Protein AF-A0A7Y2H7B5-F1 (afdb_monomer_lite)

pLDDT: mean 93.91, std 4.72, range [74.75, 98.56]

Secondary structure (DSSP, 8-state):
-EESS----TT--EEE-SS-EEEEEE-GGG-EEEEEEEEE-SSEEEPPPS-TT---EEPPPPTT-EEEEEETTEEEE-

Foldseek 3Di:
DEEADDDADPPAAYEYEDQQEWEWDADPPRDIDIFGKWKDAPRYIYHHDPDPPDDHDYDDDDPRIWIWGDDPPDTHTD

Radius of gyration: 13.04 Å; chains: 1; bounding box: 28×27×36 Å

Sequence (78 aa):
LLTHHPEEREGLFNFAGHIHPAVKIRGQGRQSMRLPCFFKGPRQMILPAFGTFTGMHTLEQKKENEVFAIAEDQVIKL

Structure (mmCIF, N/CA/C/O backbone):
data_AF-A0A7Y2H7B5-F1
#
_entry.id   AF-A0A7Y2H7B5-F1
#
loop_
_atom_site.group_PDB
_atom_site.id
_atom_site.type_symbol
_atom_site.label_atom_id
_atom_site.label_alt_id
_atom_site.label_comp_id
_atom_site.label_asym_id
_atom_site.label_entity_id
_atom_site.label_seq_id
_atom_site.pdbx_PDB_ins_code
_atom_site.Cartn_x
_atom_site.Cartn_y
_atom_site.Cartn_z
_atom_site.occupancy
_atom_site.B_iso_or_equiv
_atom_site.auth_seq_id
_atom_site.auth_comp_id
_atom_site.auth_asym_id
_atom_site.auth_atom_id
_atom_site.pdbx_PDB_model_num
ATOM 1 N N . LEU A 1 1 ? 5.334 -8.013 -13.198 1.00 96.44 1 LEU A N 1
ATOM 2 C CA . LEU A 1 1 ? 6.257 -8.694 -12.263 1.00 96.44 1 LEU A CA 1
ATOM 3 C C . LEU A 1 1 ? 5.490 -8.992 -10.979 1.00 96.44 1 LEU A C 1
ATOM 5 O O . LEU A 1 1 ? 4.582 -8.230 -10.663 1.00 96.44 1 LEU A O 1
ATOM 9 N N . LEU A 1 2 ? 5.792 -10.110 -10.319 1.00 98.00 2 LEU A N 1
ATOM 10 C CA . LEU A 1 2 ? 5.226 -10.499 -9.025 1.00 98.00 2 LEU A CA 1
ATOM 11 C C . LEU A 1 2 ? 6.399 -10.906 -8.128 1.00 98.00 2 LEU A C 1
ATOM 13 O O . LEU A 1 2 ? 7.095 -11.867 -8.458 1.00 98.00 2 LEU A O 1
ATOM 17 N N . THR A 1 3 ? 6.657 -10.178 -7.046 1.00 98.25 3 THR A N 1
ATOM 18 C CA . THR A 1 3 ? 7.799 -10.446 -6.153 1.00 98.25 3 THR A CA 1
ATOM 19 C C . THR A 1 3 ? 7.400 -10.349 -4.686 1.00 98.25 3 THR A C 1
ATOM 21 O O . THR A 1 3 ? 6.409 -9.718 -4.330 1.00 98.25 3 THR A O 1
ATOM 24 N N 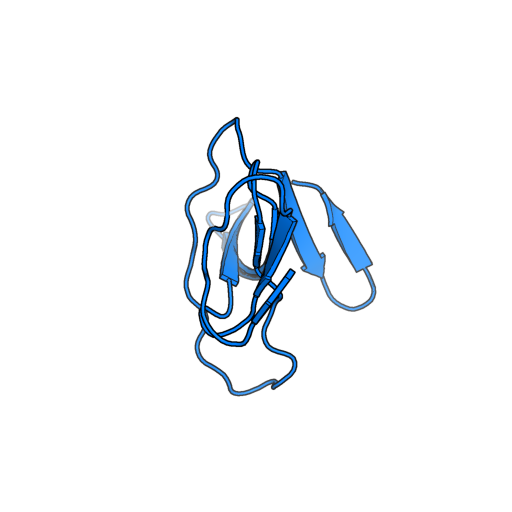. HIS A 1 4 ? 8.174 -10.981 -3.798 1.00 96.56 4 HIS A N 1
ATOM 25 C CA . HIS A 1 4 ? 7.983 -10.778 -2.360 1.00 96.56 4 HIS A CA 1
ATOM 26 C C . HIS A 1 4 ? 8.456 -9.379 -1.945 1.00 96.56 4 HIS A C 1
ATOM 28 O O . HIS A 1 4 ? 7.675 -8.611 -1.386 1.00 96.56 4 HIS A O 1
ATOM 34 N N . HIS A 1 5 ? 9.707 -9.038 -2.265 1.00 97.44 5 HIS A N 1
ATOM 35 C CA . HIS A 1 5 ? 10.270 -7.714 -2.019 1.00 97.44 5 HIS A CA 1
ATOM 36 C C . HIS A 1 5 ? 9.940 -6.746 -3.167 1.00 97.44 5 HIS A C 1
ATOM 38 O O . HIS A 1 5 ? 9.861 -7.176 -4.320 1.00 97.44 5 HIS A O 1
ATOM 44 N N . PRO A 1 6 ? 9.768 -5.445 -2.883 1.00 96.88 6 PRO A N 1
ATOM 45 C CA . PRO A 1 6 ? 9.700 -4.404 -3.904 1.00 96.88 6 PRO A CA 1
ATOM 46 C C . PRO A 1 6 ? 10.944 -4.426 -4.794 1.00 96.88 6 PRO A C 1
ATOM 48 O O . PRO A 1 6 ? 12.070 -4.332 -4.313 1.00 96.88 6 PRO A O 1
ATOM 51 N N . GLU A 1 7 ? 10.724 -4.535 -6.097 1.00 96.06 7 GLU A N 1
ATOM 52 C CA . GLU A 1 7 ? 11.769 -4.568 -7.120 1.00 96.06 7 GLU A CA 1
ATOM 53 C C . GLU A 1 7 ? 11.303 -3.784 -8.347 1.00 96.06 7 GLU A C 1
ATOM 55 O O . GLU A 1 7 ? 10.126 -3.843 -8.716 1.00 96.06 7 GLU A O 1
ATOM 60 N N . GLU A 1 8 ? 12.229 -3.100 -9.017 1.00 95.62 8 GLU A N 1
ATOM 61 C CA . GLU A 1 8 ? 11.968 -2.443 -10.297 1.00 95.62 8 GLU A CA 1
ATOM 62 C C . GLU A 1 8 ? 12.699 -3.162 -11.427 1.00 95.62 8 GLU A C 1
ATOM 64 O O . GLU A 1 8 ? 13.884 -3.478 -11.325 1.00 95.62 8 GLU A O 1
ATOM 69 N N . ARG A 1 9 ? 11.984 -3.411 -12.526 1.00 95.69 9 ARG A N 1
ATOM 70 C CA . ARG A 1 9 ? 12.550 -3.934 -13.773 1.00 95.69 9 ARG A CA 1
ATOM 71 C C . ARG A 1 9 ? 12.022 -3.109 -14.936 1.00 95.69 9 ARG A C 1
ATOM 73 O O . ARG A 1 9 ? 10.861 -2.696 -14.943 1.00 95.69 9 ARG A O 1
ATOM 80 N N . GLU A 1 10 ? 12.890 -2.802 -15.890 1.00 95.94 10 GLU A N 1
ATOM 81 C CA . GLU A 1 10 ? 12.522 -1.992 -17.050 1.00 95.94 10 GLU A CA 1
ATOM 82 C C . GLU A 1 10 ? 11.405 -2.657 -17.866 1.00 95.94 10 GLU A C 1
ATOM 84 O O . GLU A 1 10 ? 11.356 -3.879 -17.991 1.00 95.94 10 GLU A O 1
ATOM 89 N N . GLY A 1 11 ? 10.454 -1.851 -18.346 1.00 96.12 11 GLY A N 1
ATOM 90 C CA . GLY A 1 11 ? 9.297 -2.329 -19.111 1.00 96.12 11 GLY A CA 1
ATOM 91 C C . GLY A 1 11 ? 8.248 -3.121 -18.319 1.00 96.12 11 GLY A C 1
ATOM 92 O O . GLY A 1 11 ? 7.257 -3.547 -18.905 1.00 96.12 11 GLY A O 1
ATOM 93 N N . LEU A 1 12 ? 8.419 -3.319 -17.005 1.00 97.69 12 LEU A N 1
ATOM 94 C CA . LEU A 1 12 ? 7.500 -4.106 -16.181 1.00 97.69 12 LEU A CA 1
ATOM 95 C C . LEU A 1 12 ? 6.891 -3.283 -15.045 1.00 97.69 12 LEU A C 1
ATOM 97 O O . LEU A 1 12 ? 7.586 -2.562 -14.334 1.00 97.69 12 LEU A O 1
ATOM 101 N N . PHE A 1 13 ? 5.591 -3.481 -14.822 1.00 98.19 13 PHE A N 1
ATOM 102 C CA . PHE A 1 13 ? 4.915 -3.067 -13.595 1.00 98.19 13 PHE A CA 1
ATOM 103 C C . PHE A 1 13 ? 4.962 -4.206 -12.571 1.00 98.19 13 PHE A C 1
ATOM 105 O O . PHE A 1 13 ? 4.691 -5.362 -12.922 1.00 98.19 13 PHE A O 1
ATOM 112 N N . ASN A 1 14 ? 5.323 -3.910 -11.323 1.00 98.56 14 ASN A N 1
ATOM 113 C CA . ASN A 1 14 ? 5.485 -4.922 -10.279 1.00 98.56 14 ASN A CA 1
ATOM 114 C C . ASN A 1 14 ? 4.362 -4.904 -9.234 1.00 98.56 14 ASN A C 1
ATOM 116 O O . ASN A 1 14 ? 3.931 -3.837 -8.816 1.00 98.56 14 ASN A O 1
ATOM 120 N N . PHE A 1 15 ? 3.931 -6.075 -8.772 1.00 98.50 15 PHE A N 1
ATOM 121 C CA . PHE A 1 15 ? 3.138 -6.221 -7.553 1.00 98.50 15 PHE A CA 1
ATOM 122 C C . PHE A 1 15 ? 4.012 -6.886 -6.495 1.00 98.50 15 PHE A C 1
ATOM 124 O O . PHE A 1 15 ? 4.515 -7.990 -6.716 1.00 98.50 15 PHE A O 1
ATOM 131 N N . ALA A 1 16 ? 4.197 -6.210 -5.363 1.00 98.06 16 ALA A N 1
ATOM 132 C CA . ALA A 1 16 ? 5.100 -6.653 -4.310 1.00 98.06 16 ALA A CA 1
ATOM 133 C C . ALA A 1 16 ? 4.454 -6.616 -2.922 1.00 98.06 16 ALA A C 1
ATOM 135 O O . ALA A 1 16 ? 3.532 -5.842 -2.673 1.00 98.06 16 ALA A O 1
ATOM 136 N N . GLY A 1 17 ? 4.947 -7.457 -2.014 1.00 95.69 17 GLY A N 1
ATOM 137 C CA . GLY A 1 17 ? 4.547 -7.483 -0.607 1.00 95.69 17 GLY A CA 1
ATOM 138 C C . GLY A 1 17 ? 5.630 -6.898 0.301 1.00 95.69 17 GLY A C 1
ATOM 139 O O . GLY A 1 17 ? 6.179 -5.829 0.030 1.00 95.69 17 GLY A O 1
ATOM 140 N N . HIS A 1 18 ? 5.933 -7.621 1.384 1.00 95.31 18 HIS A N 1
ATOM 141 C CA . HIS A 1 18 ? 7.014 -7.374 2.349 1.00 95.31 18 HIS A CA 1
ATOM 142 C C . HIS A 1 18 ? 6.885 -6.109 3.223 1.00 95.31 18 HIS A C 1
ATOM 144 O O . HIS A 1 18 ? 7.049 -6.196 4.434 1.00 95.31 18 HIS A O 1
ATOM 150 N N . ILE A 1 19 ? 6.568 -4.944 2.649 1.00 95.50 19 ILE A N 1
ATOM 151 C CA . ILE A 1 19 ? 6.529 -3.658 3.375 1.00 95.50 19 ILE A CA 1
ATOM 152 C C . ILE A 1 19 ? 5.348 -3.569 4.351 1.00 95.50 19 ILE A C 1
ATOM 154 O O . ILE A 1 19 ? 5.464 -2.928 5.394 1.00 95.50 19 ILE A O 1
ATOM 158 N N . HIS A 1 20 ? 4.208 -4.168 3.998 1.00 96.19 20 HIS A N 1
ATOM 159 C CA . HIS A 1 20 ? 2.941 -4.038 4.730 1.00 96.19 20 HIS A CA 1
ATOM 160 C C . HIS A 1 20 ? 2.511 -2.563 4.865 1.00 96.19 20 HIS A C 1
ATOM 162 O O . HIS A 1 20 ? 2.513 -1.994 5.963 1.00 96.19 20 HIS A O 1
ATOM 168 N N . PRO A 1 21 ? 2.202 -1.905 3.735 1.00 96.62 21 PRO A N 1
ATOM 169 C CA . PRO A 1 21 ? 1.929 -0.480 3.693 1.00 96.62 21 PRO A CA 1
ATOM 170 C C . PRO A 1 21 ? 0.675 -0.120 4.495 1.00 96.62 21 PRO A C 1
ATOM 172 O O . PRO A 1 21 ? -0.344 -0.812 4.468 1.00 96.62 21 PRO A O 1
ATOM 175 N N . ALA A 1 22 ? 0.763 1.008 5.191 1.00 95.69 22 ALA A N 1
ATOM 176 C CA . ALA A 1 22 ? -0.356 1.654 5.847 1.00 95.69 22 ALA A CA 1
ATOM 177 C C . ALA A 1 22 ? -0.400 3.145 5.529 1.00 95.69 22 ALA A C 1
ATOM 179 O O . ALA A 1 22 ? 0.614 3.779 5.229 1.00 95.69 22 ALA A O 1
ATOM 180 N N . VAL A 1 23 ? -1.588 3.718 5.675 1.00 94.94 23 VAL A N 1
ATOM 181 C CA . VAL A 1 23 ? -1.842 5.150 5.541 1.00 94.94 23 VAL A CA 1
ATOM 182 C C . VAL A 1 23 ? -2.436 5.701 6.829 1.00 94.94 23 VAL A C 1
ATOM 184 O O . VAL A 1 23 ? -3.214 5.038 7.517 1.00 94.94 23 VAL A O 1
ATOM 187 N N . LYS A 1 24 ? -2.029 6.921 7.191 1.00 93.56 24 LYS A N 1
ATOM 188 C CA . LYS A 1 24 ? -2.534 7.613 8.377 1.00 93.56 24 LYS A CA 1
ATOM 189 C C . LYS A 1 24 ? -3.740 8.469 8.001 1.00 93.56 24 LYS A C 1
ATOM 191 O O . LYS A 1 24 ? -3.583 9.472 7.314 1.00 93.56 24 LYS A O 1
ATOM 196 N N . ILE A 1 25 ? -4.906 8.123 8.532 1.00 91.44 25 ILE A N 1
ATOM 197 C CA . ILE A 1 25 ? -6.125 8.928 8.421 1.00 91.44 25 ILE A CA 1
ATOM 198 C C . ILE A 1 25 ? -6.233 9.832 9.647 1.00 91.44 25 ILE A C 1
ATOM 200 O O . ILE A 1 25 ? -5.948 9.409 10.772 1.00 91.44 25 ILE A O 1
ATOM 204 N N . ARG A 1 26 ? -6.624 11.091 9.436 1.00 92.06 26 ARG A N 1
ATOM 205 C CA . ARG A 1 26 ? -6.911 12.056 10.503 1.00 92.06 26 ARG A CA 1
ATOM 206 C C . ARG A 1 26 ? -8.403 12.362 10.501 1.00 92.06 26 ARG A C 1
ATOM 208 O O . ARG A 1 26 ? -8.945 12.747 9.472 1.00 92.06 26 ARG A O 1
ATOM 215 N N . GLY A 1 27 ? -9.036 12.170 11.650 1.00 90.12 27 GLY A N 1
ATOM 216 C CA . GLY A 1 27 ? -10.443 12.467 11.878 1.00 90.12 27 GLY A CA 1
ATOM 217 C C . GLY A 1 27 ? -10.638 13.768 12.650 1.00 90.12 27 GLY A C 1
ATOM 218 O O . GLY A 1 27 ? -9.685 14.472 13.005 1.00 90.12 27 GLY A O 1
ATOM 219 N N . GLN A 1 28 ? -11.900 14.071 12.944 1.00 92.56 28 GLN A N 1
ATOM 220 C CA . GLN A 1 28 ? -12.259 15.185 13.816 1.00 92.56 28 GLN A CA 1
ATOM 221 C C . GLN A 1 28 ? -11.733 14.967 15.244 1.00 92.56 28 GLN A C 1
ATOM 223 O O . GLN A 1 28 ? -11.360 13.861 15.637 1.00 92.56 28 GLN A O 1
ATOM 228 N N . GLY A 1 29 ? -11.644 16.045 16.027 1.00 93.06 29 GLY A N 1
ATOM 229 C CA . GLY A 1 29 ? -11.226 15.949 17.430 1.00 93.06 29 GLY A CA 1
ATOM 230 C C . GLY A 1 29 ? -9.794 15.435 17.632 1.00 93.06 29 GLY A C 1
ATOM 231 O O . GLY A 1 29 ? -9.500 14.850 18.668 1.00 93.06 29 GLY A O 1
ATOM 232 N N . ARG A 1 30 ? -8.896 15.641 16.653 1.00 91.56 30 ARG A N 1
ATOM 233 C CA . ARG A 1 30 ? -7.491 15.170 16.667 1.00 91.56 30 ARG A CA 1
ATOM 234 C C . ARG A 1 30 ? -7.339 13.643 16.663 1.00 91.56 30 ARG A C 1
ATOM 236 O O . ARG A 1 30 ? -6.257 13.141 16.969 1.00 91.56 30 ARG A O 1
ATOM 243 N N . GLN A 1 31 ? -8.382 12.905 16.291 1.00 94.12 31 GLN A N 1
ATOM 244 C CA . GLN A 1 31 ? -8.287 11.461 16.119 1.00 94.12 31 GLN A CA 1
ATOM 245 C C . GLN A 1 31 ? -7.359 11.124 14.950 1.00 94.12 31 GLN A C 1
ATOM 247 O O . GLN A 1 31 ? -7.341 11.803 13.920 1.00 94.12 31 GLN A O 1
ATOM 252 N N . SER A 1 32 ? -6.580 10.056 15.093 1.00 92.94 32 SER A N 1
ATOM 253 C CA . SER A 1 32 ? -5.829 9.508 13.972 1.00 92.94 32 SER A CA 1
ATOM 254 C C . SER A 1 32 ? -5.739 8.000 14.062 1.00 92.94 32 SER A C 1
ATOM 256 O O . SER A 1 32 ? -5.462 7.474 15.138 1.00 92.94 32 SER A O 1
ATOM 258 N N . MET A 1 33 ? -5.905 7.331 12.928 1.00 92.12 33 MET A N 1
ATOM 259 C CA . MET A 1 33 ? -5.789 5.881 12.808 1.00 92.12 33 MET A CA 1
ATOM 260 C C . MET A 1 33 ? -4.860 5.517 11.653 1.00 92.12 33 MET A C 1
ATOM 262 O O . MET A 1 33 ? -4.637 6.317 10.742 1.00 92.12 33 MET A O 1
ATOM 266 N N . ARG A 1 34 ? -4.293 4.313 11.707 1.00 93.06 34 ARG A N 1
ATOM 267 C CA . ARG A 1 34 ? -3.509 3.733 10.615 1.00 93.06 34 ARG A CA 1
ATOM 268 C C . ARG A 1 34 ? -4.329 2.608 10.014 1.00 93.06 34 ARG A C 1
ATOM 270 O O . ARG A 1 34 ? -4.725 1.710 10.749 1.00 93.06 34 ARG A O 1
ATOM 277 N N . LEU A 1 35 ? -4.563 2.676 8.713 1.00 94.00 35 LEU A N 1
ATOM 278 C CA . LEU A 1 35 ? -5.255 1.631 7.970 1.00 94.00 35 LEU A CA 1
ATOM 279 C C . LEU A 1 35 ? -4.267 0.946 7.026 1.00 94.00 35 LEU A C 1
ATOM 281 O O . LEU A 1 35 ? -3.439 1.653 6.440 1.00 94.00 35 LEU A O 1
ATOM 285 N N . PRO A 1 36 ? -4.337 -0.386 6.855 1.00 95.62 36 PRO A N 1
ATOM 286 C CA . PRO A 1 36 ? -3.643 -1.043 5.758 1.00 95.62 36 PRO A CA 1
ATOM 287 C C . PRO A 1 36 ? -4.142 -0.468 4.429 1.00 95.62 36 PRO A C 1
ATOM 289 O O . PRO A 1 36 ? -5.295 -0.040 4.307 1.00 95.62 36 PRO A O 1
ATOM 292 N N . CYS A 1 37 ? -3.269 -0.415 3.430 1.00 96.75 37 CYS A N 1
ATOM 293 C CA . CYS A 1 37 ? -3.626 0.146 2.134 1.00 96.75 37 CYS A CA 1
ATOM 294 C C . CYS A 1 37 ? -2.989 -0.610 0.972 1.00 96.75 37 CYS A C 1
ATOM 296 O O . CYS A 1 37 ? -1.986 -1.296 1.131 1.00 96.75 37 CYS A O 1
ATOM 298 N N . PHE A 1 38 ? -3.553 -0.451 -0.220 1.00 97.94 38 PHE A N 1
ATOM 299 C CA . PHE A 1 38 ? -2.799 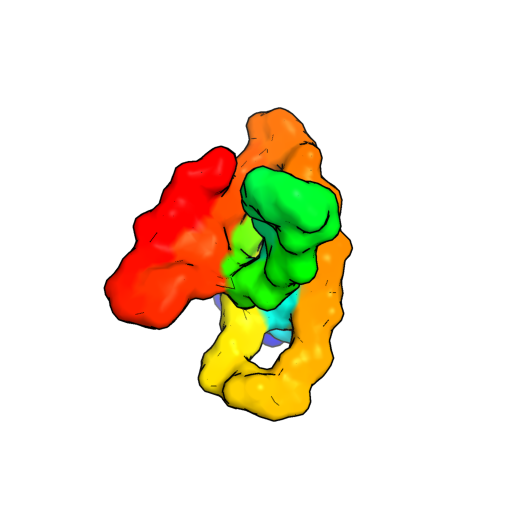-0.656 -1.450 1.00 97.94 38 PHE A CA 1
ATOM 300 C C . PHE A 1 38 ? -2.062 0.642 -1.768 1.00 97.94 38 PHE A C 1
ATOM 302 O O . PHE A 1 38 ? -2.663 1.721 -1.752 1.00 97.94 38 PHE A O 1
ATOM 309 N N . PHE A 1 39 ? -0.769 0.542 -2.069 1.00 97.94 39 PHE A N 1
ATOM 310 C CA . PHE A 1 39 ? 0.061 1.698 -2.394 1.00 97.94 39 PHE A CA 1
ATOM 311 C C . PHE A 1 39 ? 0.579 1.575 -3.825 1.00 97.94 39 PHE A C 1
ATOM 313 O O . PHE A 1 39 ? 1.499 0.802 -4.097 1.00 97.94 39 PHE A O 1
ATOM 320 N N . LYS A 1 40 ? -0.027 2.312 -4.758 1.00 97.88 40 LYS A N 1
ATOM 321 C CA . LYS A 1 40 ? 0.315 2.277 -6.182 1.00 97.88 40 LYS A CA 1
ATOM 322 C C . LYS A 1 40 ? 1.209 3.457 -6.534 1.00 97.88 40 LYS A C 1
ATOM 324 O O . LYS A 1 40 ? 0.758 4.596 -6.547 1.00 97.88 40 LYS A O 1
ATOM 329 N N . GLY A 1 41 ? 2.462 3.175 -6.859 1.00 95.56 41 GLY A N 1
ATOM 330 C CA . GLY A 1 41 ? 3.355 4.121 -7.516 1.00 95.56 41 GLY A CA 1
ATOM 331 C C . GLY A 1 41 ? 3.317 4.000 -9.045 1.00 95.56 41 GLY A C 1
ATOM 332 O O . GLY A 1 41 ? 2.565 3.189 -9.592 1.00 95.56 41 GLY A O 1
ATOM 333 N N . PRO A 1 42 ? 4.166 4.762 -9.756 1.00 95.31 42 PRO A N 1
ATOM 334 C CA . PRO A 1 42 ? 4.216 4.741 -11.220 1.00 95.31 42 PRO A CA 1
ATOM 335 C C . PRO A 1 42 ? 4.641 3.389 -11.811 1.00 95.31 42 PRO A C 1
ATOM 337 O O . PRO A 1 42 ? 4.213 3.031 -12.905 1.00 95.31 42 PRO A O 1
ATOM 340 N N . ARG A 1 43 ? 5.485 2.633 -11.096 1.00 96.38 43 ARG A N 1
ATOM 341 C CA . ARG A 1 43 ? 6.121 1.400 -11.603 1.00 96.38 43 ARG A CA 1
ATOM 342 C C . ARG A 1 43 ? 5.782 0.142 -10.811 1.00 96.38 43 ARG A C 1
ATOM 344 O O . ARG A 1 43 ? 6.134 -0.960 -11.228 1.00 96.38 43 ARG A O 1
ATOM 351 N N . GLN A 1 44 ? 5.123 0.291 -9.669 1.00 97.31 44 GLN A N 1
ATOM 352 C CA . GLN A 1 44 ? 4.794 -0.838 -8.813 1.00 97.31 44 GLN A CA 1
ATOM 353 C C . GLN A 1 44 ? 3.609 -0.553 -7.898 1.00 97.31 44 GLN A C 1
ATOM 355 O O . GLN A 1 44 ? 3.310 0.597 -7.577 1.00 97.31 44 GLN A O 1
ATOM 360 N N . MET A 1 45 ? 2.959 -1.621 -7.456 1.00 98.00 45 MET A N 1
ATOM 361 C CA . MET A 1 45 ? 1.941 -1.625 -6.421 1.00 98.00 45 MET A CA 1
ATOM 362 C C . MET A 1 45 ? 2.424 -2.472 -5.247 1.00 98.00 45 MET A C 1
ATOM 364 O O . MET A 1 45 ? 2.768 -3.642 -5.416 1.00 98.00 45 MET A O 1
ATOM 368 N N . ILE A 1 46 ? 2.412 -1.883 -4.056 1.00 97.81 46 ILE A N 1
ATOM 369 C CA . ILE A 1 46 ? 2.687 -2.589 -2.810 1.00 97.81 46 ILE A CA 1
ATOM 370 C C . ILE A 1 46 ? 1.360 -3.048 -2.208 1.00 97.81 46 ILE A C 1
ATOM 372 O O . ILE A 1 46 ? 0.446 -2.242 -2.002 1.00 97.81 46 ILE A O 1
ATOM 376 N N . LEU A 1 47 ? 1.266 -4.348 -1.950 1.00 97.56 47 LEU A N 1
ATOM 377 C CA . LEU A 1 47 ? 0.092 -5.011 -1.403 1.00 97.56 47 LEU A CA 1
ATOM 378 C C . LEU A 1 47 ? 0.096 -4.944 0.134 1.00 97.56 47 LEU A C 1
ATOM 380 O O . LEU A 1 47 ? 1.167 -5.055 0.745 1.00 97.56 47 LEU A O 1
ATOM 384 N N . PRO A 1 48 ? -1.081 -4.798 0.770 1.00 95.88 48 PRO A N 1
ATOM 385 C CA . PRO A 1 48 ? -1.218 -4.889 2.221 1.00 95.88 48 PRO A CA 1
ATOM 386 C C . PRO A 1 48 ? -0.823 -6.286 2.718 1.00 95.88 48 PRO A C 1
ATOM 388 O O . PRO A 1 48 ? -0.837 -7.269 1.972 1.00 95.88 48 PRO A O 1
ATOM 391 N N . ALA A 1 49 ? -0.523 -6.396 4.010 1.00 93.31 49 ALA A N 1
ATOM 392 C CA . ALA A 1 49 ? -0.451 -7.705 4.642 1.00 93.31 49 ALA A CA 1
ATOM 393 C C . ALA A 1 49 ? -1.849 -8.320 4.768 1.00 93.31 49 ALA A C 1
ATOM 395 O O . ALA A 1 49 ? -2.789 -7.645 5.180 1.00 93.31 49 ALA A O 1
ATOM 396 N N . PHE A 1 50 ? -1.965 -9.617 4.483 1.00 87.88 50 PHE A N 1
ATOM 397 C CA . PHE A 1 50 ? -3.194 -10.379 4.731 1.00 87.88 50 PHE A CA 1
ATOM 398 C C . PHE A 1 50 ? -3.323 -10.842 6.190 1.00 87.88 50 PHE A C 1
ATOM 400 O O . PHE A 1 50 ? -4.414 -11.173 6.643 1.00 87.88 50 PHE A O 1
ATOM 407 N N . GLY A 1 51 ? -2.212 -10.894 6.930 1.00 87.31 51 GLY A N 1
ATOM 408 C CA . GLY A 1 51 ? -2.210 -11.300 8.332 1.00 87.31 51 GLY A CA 1
ATOM 409 C C . GLY A 1 51 ? -2.680 -10.176 9.254 1.00 87.31 51 GLY A C 1
ATOM 410 O O . GLY A 1 51 ? -2.226 -9.043 9.143 1.00 87.31 51 GLY A O 1
ATOM 411 N N . THR A 1 52 ? -3.532 -10.498 10.226 1.00 76.94 52 THR A N 1
ATOM 412 C CA . THR A 1 52 ? -4.075 -9.532 11.201 1.00 76.94 52 THR A CA 1
ATOM 413 C C . THR A 1 52 ? -3.056 -9.055 12.243 1.00 76.94 52 THR A C 1
ATOM 415 O O . THR A 1 52 ? -3.248 -8.005 12.848 1.00 76.94 52 THR A O 1
ATOM 418 N N . PHE A 1 53 ? -1.967 -9.802 12.455 1.00 74.75 53 PHE A N 1
ATOM 419 C CA . PHE A 1 53 ? -0.957 -9.533 13.493 1.00 74.75 53 PHE A CA 1
ATOM 420 C C . PHE A 1 53 ? 0.380 -9.022 12.946 1.00 74.75 53 PHE A C 1
ATOM 422 O O . PHE A 1 53 ? 1.387 -9.008 13.654 1.00 74.75 53 PHE A O 1
ATOM 429 N N . THR A 1 54 ? 0.431 -8.614 11.681 1.00 76.94 54 THR A N 1
ATOM 430 C CA . THR A 1 54 ? 1.665 -8.087 11.100 1.00 76.94 54 THR A CA 1
ATOM 431 C C . THR A 1 54 ? 1.841 -6.611 11.432 1.00 76.94 54 THR A C 1
ATOM 433 O O . THR A 1 54 ? 0.894 -5.828 11.347 1.00 76.94 54 THR A O 1
ATOM 436 N N . GLY A 1 55 ? 3.076 -6.203 11.732 1.00 84.06 55 GLY A N 1
ATOM 437 C CA . GLY A 1 55 ? 3.424 -4.786 11.764 1.00 84.06 55 GLY A CA 1
ATOM 438 C C . GLY A 1 55 ? 3.135 -4.119 10.415 1.00 84.06 55 GLY A C 1
ATOM 439 O O . GLY A 1 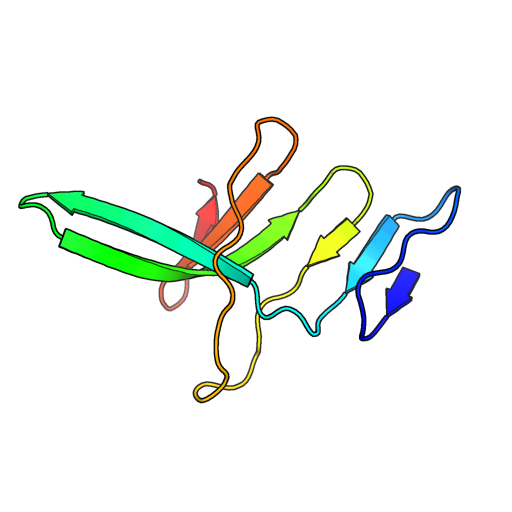55 ? 3.222 -4.761 9.368 1.00 84.06 55 GLY A O 1
ATOM 440 N N . MET A 1 56 ? 2.795 -2.832 10.458 1.00 91.19 56 MET A N 1
ATOM 441 C CA . MET A 1 56 ? 2.556 -2.013 9.270 1.00 91.19 56 MET A CA 1
ATOM 442 C C . MET A 1 56 ? 3.593 -0.899 9.161 1.00 91.19 56 MET A C 1
ATOM 444 O O . MET A 1 56 ? 4.010 -0.330 10.178 1.00 91.19 56 MET A O 1
ATOM 448 N N . HIS A 1 57 ? 3.924 -0.503 7.936 1.00 93.81 57 HIS A N 1
ATOM 449 C CA . HIS A 1 57 ? 4.814 0.612 7.638 1.00 93.81 57 HIS A CA 1
ATOM 450 C C . HIS A 1 57 ? 4.038 1.768 6.998 1.00 93.81 57 HIS A C 1
ATOM 452 O O . HIS A 1 57 ? 3.405 1.601 5.959 1.00 93.81 57 HIS A O 1
ATOM 458 N N . THR A 1 58 ? 4.039 2.947 7.632 1.00 93.75 58 THR A N 1
ATOM 459 C CA . THR A 1 58 ? 3.311 4.100 7.080 1.00 93.75 58 THR A CA 1
ATOM 460 C C . THR A 1 58 ? 4.103 4.695 5.929 1.00 93.75 58 THR A C 1
ATOM 462 O O . THR A 1 58 ? 5.176 5.245 6.163 1.00 93.75 58 THR A O 1
ATOM 465 N N . LEU A 1 59 ? 3.558 4.626 4.718 1.00 91.12 59 LEU A N 1
ATOM 466 C CA . LEU A 1 59 ? 4.146 5.286 3.558 1.00 91.12 59 LEU A CA 1
ATOM 467 C C . LEU A 1 59 ? 3.595 6.705 3.421 1.00 91.12 59 LEU A C 1
ATOM 469 O O . LEU A 1 59 ? 2.419 6.966 3.685 1.00 91.12 59 LEU A O 1
ATOM 473 N N . GLU A 1 60 ? 4.460 7.629 3.019 1.00 87.69 60 GLU A N 1
ATOM 474 C CA . GLU A 1 60 ? 4.064 8.999 2.716 1.00 87.69 60 GLU A CA 1
ATOM 475 C C . GLU A 1 60 ? 3.382 9.053 1.346 1.00 87.69 60 GLU A C 1
ATOM 477 O O . GLU A 1 60 ? 3.901 8.539 0.354 1.00 87.69 60 GLU A O 1
ATOM 482 N N . GLN A 1 61 ? 2.213 9.688 1.287 1.00 86.38 61 GLN A N 1
ATOM 483 C CA . GLN A 1 61 ? 1.504 9.900 0.033 1.00 86.38 61 GLN A CA 1
ATOM 484 C C . GLN A 1 61 ? 2.163 11.042 -0.746 1.00 86.38 61 GLN A C 1
ATOM 486 O O . GLN A 1 61 ? 2.169 12.191 -0.302 1.00 86.38 61 GLN A O 1
ATOM 491 N N . LYS A 1 62 ? 2.690 10.727 -1.930 1.00 89.50 62 LYS A N 1
ATOM 492 C CA . LYS A 1 62 ? 3.166 11.714 -2.908 1.00 89.50 62 LYS A CA 1
ATOM 493 C C . LYS A 1 62 ? 2.151 11.853 -4.039 1.00 89.50 62 LYS A C 1
ATOM 495 O O . LYS A 1 62 ? 1.353 10.952 -4.267 1.00 89.50 62 LYS A O 1
ATOM 500 N N . LYS A 1 63 ? 2.211 12.959 -4.792 1.00 89.25 63 LYS A N 1
ATOM 501 C CA . LYS A 1 63 ? 1.303 13.229 -5.932 1.00 89.25 63 LYS A CA 1
ATOM 502 C C . LYS A 1 63 ? 1.302 12.126 -6.995 1.00 89.25 63 LYS A C 1
ATOM 504 O O . LYS A 1 63 ? 0.316 11.933 -7.689 1.00 89.25 63 LYS A O 1
ATOM 509 N N . GLU A 1 64 ? 2.421 11.429 -7.124 1.00 93.06 64 GLU A N 1
ATOM 510 C CA . GLU A 1 64 ? 2.638 10.353 -8.092 1.00 93.06 64 GLU A CA 1
ATOM 511 C C . GLU A 1 64 ? 2.100 9.000 -7.606 1.00 93.06 64 GLU A C 1
ATOM 513 O O . GLU A 1 64 ? 2.227 7.993 -8.303 1.00 93.06 64 GLU A O 1
ATOM 518 N N . ASN A 1 65 ? 1.574 8.940 -6.379 1.00 94.44 65 ASN A N 1
ATOM 519 C CA . ASN A 1 65 ? 1.103 7.709 -5.770 1.00 94.44 65 ASN A CA 1
ATOM 520 C C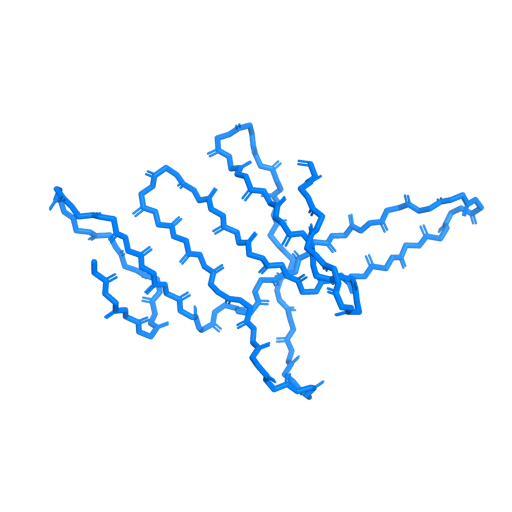 . ASN A 1 65 ? -0.406 7.763 -5.553 1.00 94.44 65 ASN A C 1
ATOM 522 O O . ASN A 1 65 ? -0.953 8.748 -5.062 1.00 94.44 65 ASN A O 1
ATOM 526 N N . GLU A 1 66 ? -1.068 6.662 -5.882 1.00 97.31 66 GLU A N 1
ATOM 527 C CA . GLU A 1 66 ? -2.465 6.433 -5.548 1.00 97.31 66 GLU A CA 1
ATOM 528 C C . GLU A 1 66 ? -2.520 5.507 -4.335 1.00 97.31 66 GLU A C 1
ATOM 530 O O . GLU A 1 66 ? -1.917 4.429 -4.330 1.00 97.31 66 GLU A O 1
ATOM 535 N N . VAL A 1 67 ? -3.237 5.935 -3.299 1.00 97.25 67 VAL A N 1
ATOM 536 C CA . VAL A 1 67 ? -3.389 5.172 -2.061 1.00 97.25 67 VAL A CA 1
ATOM 537 C C . VAL A 1 67 ? -4.842 4.753 -1.925 1.00 97.25 67 VAL A C 1
ATOM 539 O O . VAL A 1 67 ? -5.749 5.575 -2.035 1.00 97.25 67 VAL A O 1
ATOM 542 N N . PHE A 1 68 ? -5.054 3.466 -1.673 1.00 97.69 68 PHE A N 1
ATOM 543 C CA . PHE A 1 68 ? -6.378 2.900 -1.455 1.00 97.69 68 PHE A CA 1
ATOM 544 C C . PHE A 1 68 ? -6.418 2.298 -0.055 1.00 97.69 68 PHE A C 1
AT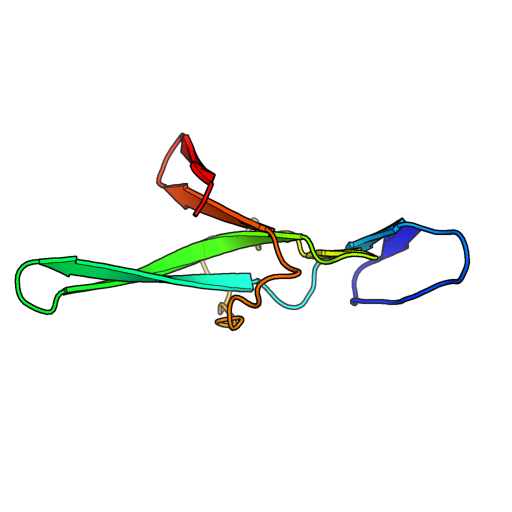OM 546 O O . PHE A 1 68 ? -5.817 1.251 0.186 1.00 97.69 68 PHE A O 1
ATOM 553 N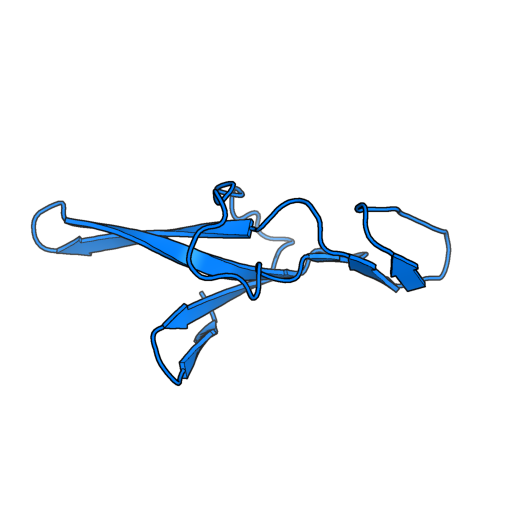 N . ALA A 1 69 ? -7.064 2.985 0.883 1.00 96.38 69 ALA A N 1
ATOM 554 C CA . ALA A 1 69 ? -7.240 2.495 2.243 1.00 96.38 69 ALA A CA 1
ATOM 555 C C . ALA A 1 69 ? -8.240 1.340 2.277 1.00 96.38 69 ALA A C 1
ATOM 557 O O . ALA A 1 69 ? -9.254 1.369 1.578 1.00 96.38 69 ALA A O 1
ATOM 558 N N . ILE A 1 70 ? -7.962 0.352 3.122 1.00 95.62 70 ILE A N 1
ATOM 559 C CA . ILE A 1 70 ? -8.873 -0.754 3.401 1.00 95.62 70 ILE A CA 1
ATOM 560 C C . ILE A 1 70 ? -9.579 -0.434 4.713 1.00 95.62 70 ILE A C 1
ATOM 562 O O . ILE A 1 70 ? -8.939 -0.327 5.762 1.00 95.62 70 ILE A O 1
ATOM 566 N N . ALA A 1 71 ? -10.889 -0.241 4.631 1.00 93.81 71 ALA A N 1
ATOM 567 C CA . ALA A 1 71 ? -11.758 0.057 5.755 1.00 93.81 71 ALA A CA 1
ATOM 568 C C . ALA A 1 71 ? -12.844 -1.016 5.802 1.00 93.81 71 ALA A C 1
ATOM 570 O O . ALA A 1 71 ? -13.793 -0.963 5.027 1.00 93.81 71 ALA A O 1
ATOM 571 N N . GLU A 1 72 ? -12.667 -1.991 6.694 1.00 89.88 72 GLU A N 1
ATOM 572 C CA . GLU A 1 72 ? -13.572 -3.137 6.840 1.00 89.88 72 GLU A CA 1
ATOM 573 C C . GLU A 1 72 ? -13.763 -3.887 5.510 1.00 89.88 72 GLU A C 1
ATOM 575 O O . GLU A 1 72 ? -12.817 -4.501 5.015 1.00 89.88 72 GLU A O 1
ATOM 580 N N . ASP A 1 73 ? -14.958 -3.834 4.931 1.00 93.50 73 ASP A N 1
ATOM 581 C CA . ASP A 1 73 ? -15.335 -4.469 3.669 1.00 93.50 73 ASP A CA 1
ATOM 582 C C . ASP A 1 73 ? -15.186 -3.541 2.449 1.00 93.50 73 ASP A C 1
ATOM 584 O O . ASP A 1 73 ? -15.538 -3.918 1.329 1.00 93.50 73 ASP A O 1
ATOM 588 N N . GLN A 1 74 ? -14.626 -2.341 2.638 1.00 96.62 74 GLN A N 1
ATOM 589 C CA . GLN A 1 74 ? -14.503 -1.320 1.601 1.00 96.62 74 GLN A CA 1
ATOM 590 C C . GLN A 1 74 ? -13.057 -0.959 1.268 1.00 96.62 74 GLN A C 1
ATOM 592 O O . GLN A 1 74 ? -12.153 -0.943 2.108 1.00 96.62 74 GLN A O 1
ATOM 597 N N . VAL A 1 75 ? -12.865 -0.581 0.003 1.00 97.25 75 VAL A N 1
ATOM 598 C CA . VAL A 1 75 ? -11.629 0.008 -0.511 1.00 97.25 75 VAL A CA 1
ATOM 599 C C . VAL A 1 75 ? -11.913 1.454 -0.901 1.00 97.25 75 VAL A C 1
ATOM 601 O O . VAL A 1 75 ? -12.691 1.720 -1.815 1.00 97.25 75 VAL A O 1
ATOM 604 N N . ILE A 1 76 ? -11.269 2.391 -0.208 1.00 96.31 76 ILE A N 1
ATOM 605 C CA . ILE A 1 76 ? -11.486 3.832 -0.365 1.00 96.31 76 ILE A CA 1
ATOM 606 C C . ILE A 1 76 ? -10.234 4.452 -0.977 1.00 96.31 76 ILE A C 1
ATOM 608 O O . ILE A 1 76 ? -9.148 4.368 -0.403 1.00 96.31 76 ILE A O 1
ATOM 612 N N . LYS A 1 77 ? -10.376 5.100 -2.136 1.00 95.50 77 LYS A N 1
ATOM 613 C CA . LYS A 1 77 ? -9.298 5.904 -2.725 1.00 95.50 77 LYS A CA 1
ATOM 614 C C . LYS A 1 77 ? -9.146 7.215 -1.947 1.00 95.50 77 LYS A C 1
ATOM 616 O O . LYS A 1 77 ? -10.146 7.897 -1.728 1.00 95.50 77 LYS A O 1
ATOM 621 N N . LEU A 1 78 ? -7.915 7.540 -1.550 1.00 92.12 78 LEU A N 1
ATOM 622 C CA . LEU A 1 78 ? -7.559 8.744 -0.787 1.00 92.12 78 LEU A CA 1
ATOM 623 C C . LEU A 1 78 ? -7.006 9.867 -1.663 1.00 92.12 78 LEU A C 1
ATOM 625 O O . LEU A 1 78 ? -6.244 9.558 -2.610 1.00 92.12 78 LEU A O 1
#